Protein AF-A0A920SIC7-F1 (afdb_monomer_lite)

Structure (mmCIF, N/CA/C/O backbone):
data_AF-A0A920SIC7-F1
#
_entry.id   AF-A0A920SIC7-F1
#
loop_
_atom_site.group_PDB
_atom_site.id
_atom_site.type_symbol
_atom_site.label_atom_id
_atom_site.label_alt_id
_atom_site.label_comp_id
_atom_site.label_asym_id
_atom_site.label_entity_id
_atom_site.label_seq_id
_atom_site.pdbx_PDB_ins_code
_atom_site.Cartn_x
_atom_site.Cartn_y
_atom_site.Cartn_z
_atom_site.occupancy
_atom_site.B_iso_or_equiv
_atom_site.auth_seq_id
_atom_site.auth_comp_id
_atom_site.auth_asym_id
_atom_site.auth_atom_id
_atom_site.pdbx_PDB_model_num
ATOM 1 N N . MET A 1 1 ? -9.732 -13.017 -11.534 1.00 58.75 1 MET A N 1
ATOM 2 C CA . MET A 1 1 ? -8.436 -13.733 -11.530 1.00 58.75 1 MET A CA 1
ATOM 3 C C . MET A 1 1 ? -7.867 -13.927 -10.128 1.00 58.75 1 MET A C 1
ATOM 5 O O . MET A 1 1 ? -7.550 -15.063 -9.816 1.00 58.75 1 MET A O 1
ATOM 9 N N . LEU A 1 2 ? -7.798 -12.901 -9.264 1.00 67.88 2 LEU A N 1
ATOM 10 C CA . LEU A 1 2 ? -7.175 -13.028 -7.932 1.00 67.88 2 LEU A CA 1
ATOM 11 C C . LEU A 1 2 ? -7.744 -14.170 -7.065 1.00 67.88 2 LEU A C 1
ATOM 13 O O . LEU A 1 2 ? -6.976 -14.970 -6.553 1.00 67.88 2 LEU A O 1
ATOM 17 N N . ARG A 1 3 ? -9.074 -14.327 -6.979 1.00 72.44 3 ARG A N 1
ATOM 18 C CA . ARG A 1 3 ? -9.699 -15.438 -6.225 1.00 72.44 3 ARG A CA 1
ATOM 19 C C . ARG A 1 3 ? -9.293 -16.833 -6.718 1.00 72.44 3 ARG A C 1
ATOM 21 O O . ARG A 1 3 ? -9.175 -17.747 -5.915 1.00 72.44 3 ARG A O 1
ATOM 28 N N . LEU A 1 4 ? -9.072 -16.991 -8.026 1.00 70.25 4 LEU A N 1
ATOM 29 C CA . LEU A 1 4 ? -8.614 -18.262 -8.601 1.00 70.25 4 LEU A CA 1
ATOM 30 C C . LEU A 1 4 ? -7.157 -18.540 -8.213 1.00 70.25 4 LEU A C 1
ATOM 32 O O . LEU A 1 4 ? -6.831 -19.666 -7.858 1.00 70.25 4 LEU A O 1
ATOM 36 N N . ALA A 1 5 ? -6.307 -17.509 -8.240 1.00 72.00 5 ALA A N 1
ATOM 37 C CA . ALA A 1 5 ? -4.919 -17.608 -7.796 1.00 72.00 5 ALA A CA 1
ATOM 38 C C . ALA A 1 5 ? -4.832 -17.918 -6.293 1.00 72.00 5 ALA A C 1
ATOM 40 O O . ALA A 1 5 ? -4.144 -18.858 -5.916 1.00 72.00 5 ALA A O 1
ATOM 41 N N . ALA A 1 6 ? -5.583 -17.194 -5.457 1.00 79.12 6 ALA A N 1
ATOM 42 C CA . ALA A 1 6 ? -5.616 -17.380 -4.007 1.00 79.12 6 ALA A CA 1
ATOM 43 C C . ALA A 1 6 ? -6.030 -18.808 -3.617 1.00 79.12 6 ALA A C 1
ATOM 45 O O . ALA A 1 6 ? -5.321 -19.472 -2.863 1.00 79.12 6 ALA A O 1
ATOM 46 N N . GLY A 1 7 ? -7.107 -19.327 -4.220 1.00 75.44 7 GLY A N 1
ATOM 47 C CA . GLY A 1 7 ? -7.553 -20.702 -3.984 1.00 75.44 7 GLY A CA 1
ATOM 48 C C . GLY A 1 7 ? -6.524 -21.761 -4.394 1.00 75.44 7 GLY A C 1
ATOM 49 O O . GLY A 1 7 ? -6.429 -22.799 -3.746 1.00 75.44 7 GLY A O 1
ATOM 50 N N . ALA A 1 8 ? -5.713 -21.499 -5.423 1.00 78.00 8 ALA A N 1
ATOM 51 C CA . ALA A 1 8 ? -4.670 -22.425 -5.866 1.00 78.00 8 ALA A CA 1
ATOM 52 C C . ALA A 1 8 ? -3.479 -22.518 -4.896 1.00 78.00 8 ALA A C 1
ATOM 54 O O . ALA A 1 8 ? -2.779 -23.529 -4.896 1.00 78.00 8 ALA A O 1
ATOM 55 N N . VAL A 1 9 ? -3.250 -21.487 -4.076 1.00 85.06 9 VAL A N 1
ATOM 56 C CA . VAL A 1 9 ? -2.133 -21.421 -3.115 1.00 85.06 9 VAL A CA 1
ATOM 57 C C . VAL A 1 9 ? -2.586 -21.463 -1.651 1.00 85.06 9 VAL A C 1
ATOM 59 O O . VAL A 1 9 ? -1.768 -21.283 -0.756 1.00 85.06 9 VAL A O 1
ATOM 62 N N . GLY A 1 10 ? -3.872 -21.726 -1.396 1.00 85.00 10 GLY A N 1
ATOM 63 C CA . GLY A 1 10 ? -4.419 -21.856 -0.042 1.00 85.00 10 GLY A CA 1
ATOM 64 C C . GLY A 1 10 ? -4.599 -20.532 0.708 1.00 85.00 10 GLY A C 1
ATOM 65 O O . GLY A 1 10 ? -4.630 -20.540 1.933 1.00 85.00 10 GLY A O 1
ATOM 66 N N . ILE A 1 11 ? -4.716 -19.409 -0.006 1.00 90.25 11 ILE A N 1
ATOM 67 C CA . ILE A 1 11 ? -5.017 -18.097 0.582 1.00 90.25 11 ILE A CA 1
ATOM 68 C C . ILE A 1 11 ? -6.535 -17.914 0.667 1.00 90.25 11 ILE A C 1
ATOM 70 O O . ILE A 1 11 ? -7.251 -18.075 -0.328 1.00 90.25 11 ILE A O 1
ATOM 74 N N . GLU A 1 12 ? -7.017 -17.529 1.846 1.00 91.94 12 GLU A N 1
ATOM 75 C CA . GLU A 1 12 ? -8.400 -17.111 2.053 1.00 91.94 12 GLU A CA 1
ATOM 76 C C . GLU A 1 12 ? -8.607 -15.674 1.561 1.00 91.94 12 GLU A C 1
ATOM 78 O O . GLU A 1 12 ? -7.847 -14.765 1.883 1.00 91.94 12 GLU A O 1
ATOM 83 N N . VAL A 1 13 ? -9.658 -15.460 0.768 1.00 93.00 13 VAL A N 1
ATOM 84 C CA . VAL A 1 13 ? -10.066 -14.116 0.346 1.00 93.00 13 VAL A CA 1
ATOM 85 C C . VAL A 1 13 ? -11.222 -13.678 1.228 1.00 93.00 13 VAL A C 1
ATOM 87 O O . VAL A 1 13 ? -12.358 -14.075 0.968 1.00 93.00 13 VAL A O 1
ATOM 90 N N . LEU A 1 14 ? -10.919 -12.850 2.230 1.00 95.38 14 LEU A N 1
ATOM 91 C CA . LEU A 1 14 ? -11.911 -12.322 3.172 1.00 95.38 14 LEU A CA 1
ATOM 92 C C . LEU A 1 14 ? -12.977 -11.502 2.443 1.00 95.38 14 LEU A C 1
ATOM 94 O O . LEU A 1 14 ? -14.172 -11.760 2.571 1.00 95.38 14 LEU A O 1
ATOM 98 N N . GLU A 1 15 ? -12.550 -10.558 1.601 1.00 95.00 15 GLU A N 1
ATOM 99 C CA . GLU A 1 15 ? -13.473 -9.736 0.832 1.00 95.00 15 GLU A CA 1
ATOM 100 C C . GLU A 1 15 ? -12.857 -9.200 -0.466 1.00 95.00 15 GLU A C 1
ATOM 102 O O . GLU A 1 15 ? -11.642 -9.156 -0.649 1.00 95.00 15 GLU A O 1
ATOM 107 N N . ARG A 1 16 ? -13.725 -8.814 -1.407 1.00 94.94 16 ARG A N 1
ATOM 108 C CA . ARG A 1 16 ? -13.378 -7.948 -2.535 1.00 94.94 16 ARG A CA 1
ATOM 109 C C . ARG A 1 16 ? -14.111 -6.626 -2.330 1.00 94.94 16 ARG A C 1
ATOM 111 O O . ARG A 1 16 ? -15.337 -6.631 -2.299 1.00 94.94 16 ARG A O 1
ATOM 118 N N . ILE A 1 17 ? -13.363 -5.534 -2.223 1.00 95.12 17 ILE A N 1
ATOM 119 C CA . ILE A 1 17 ? -13.904 -4.184 -2.070 1.00 95.12 17 ILE A CA 1
ATOM 120 C C . ILE A 1 17 ? -13.707 -3.469 -3.408 1.00 95.12 17 ILE A C 1
ATOM 122 O O . ILE A 1 17 ? -12.578 -3.314 -3.865 1.00 95.12 17 ILE A O 1
ATOM 126 N N . ASP A 1 18 ? -14.807 -3.109 -4.066 1.00 94.69 18 ASP A N 1
ATOM 127 C CA . ASP A 1 18 ? -14.802 -2.352 -5.318 1.00 94.69 18 ASP A CA 1
ATOM 128 C C . ASP A 1 18 ? -15.207 -0.907 -5.012 1.00 94.69 18 ASP A C 1
ATOM 130 O O . ASP A 1 18 ? -16.261 -0.670 -4.420 1.00 94.69 18 ASP A O 1
ATOM 134 N N . VAL A 1 19 ? -14.372 0.047 -5.422 1.00 90.69 19 VAL A N 1
ATOM 135 C CA . VAL A 1 19 ? -14.518 1.467 -5.086 1.00 90.69 19 VAL A CA 1
ATOM 136 C C . VAL A 1 19 ? -14.296 2.293 -6.348 1.00 90.69 19 VAL A C 1
ATOM 138 O O . VAL A 1 19 ? -13.415 1.948 -7.142 1.00 90.69 19 VAL A O 1
ATOM 141 N N . PRO A 1 20 ? -15.070 3.363 -6.585 1.00 91.88 20 PRO A N 1
ATOM 142 C CA . PRO A 1 20 ? -14.753 4.295 -7.656 1.00 91.88 20 PRO A CA 1
ATOM 143 C C . PRO A 1 20 ? -13.392 4.964 -7.412 1.00 91.88 20 PRO A C 1
ATOM 145 O O . PRO A 1 20 ? -13.002 5.181 -6.269 1.00 91.88 20 PRO A O 1
ATOM 148 N N . ALA A 1 21 ? -12.685 5.313 -8.484 1.00 89.56 21 ALA A N 1
ATOM 149 C CA . ALA A 1 21 ? -11.453 6.095 -8.388 1.00 89.56 21 ALA A CA 1
ATOM 150 C C . ALA A 1 21 ? -11.741 7.564 -8.015 1.00 89.56 21 ALA A C 1
ATOM 152 O O . ALA A 1 21 ? -12.902 7.990 -7.993 1.00 89.56 21 ALA A O 1
ATOM 153 N N . GLU A 1 22 ? -10.675 8.330 -7.757 1.00 90.94 22 GLU A N 1
ATOM 154 C CA . GLU A 1 22 ? -10.711 9.790 -7.564 1.00 90.94 22 GLU A CA 1
ATOM 155 C C . GLU A 1 22 ? -11.685 10.258 -6.466 1.00 90.94 22 GLU A C 1
ATOM 157 O O . GLU A 1 22 ? -12.267 11.344 -6.537 1.00 90.94 22 GLU A O 1
ATOM 162 N N . GLN A 1 23 ? -11.891 9.434 -5.436 1.00 93.38 23 GLN A N 1
ATOM 163 C CA . GLN A 1 23 ? -12.695 9.842 -4.292 1.00 93.38 23 GLN A CA 1
ATOM 164 C C . GLN A 1 23 ? -11.930 10.842 -3.421 1.00 93.38 23 GLN A C 1
ATOM 166 O O . GLN A 1 23 ? -10.710 10.744 -3.284 1.00 93.38 23 GLN A O 1
ATOM 171 N N . PRO A 1 24 ? -12.637 11.784 -2.774 1.00 90.38 24 PRO A N 1
ATOM 172 C CA . PRO A 1 24 ? -12.016 12.697 -1.819 1.00 90.38 24 PRO A CA 1
ATOM 173 C C . PRO A 1 24 ? -11.519 11.989 -0.547 1.00 90.38 24 PRO A C 1
ATOM 175 O O . PRO A 1 24 ? -10.766 12.586 0.216 1.00 90.38 24 PRO A O 1
ATOM 178 N N . SER A 1 25 ? -11.991 10.767 -0.284 1.00 95.31 25 SER A N 1
ATOM 179 C CA . SER A 1 25 ? -11.647 9.933 0.871 1.00 95.31 25 SER A CA 1
ATOM 180 C C . SER A 1 25 ? -12.064 8.485 0.599 1.00 95.31 25 SER A C 1
ATOM 182 O O . SER A 1 25 ? -13.001 8.249 -0.167 1.00 95.31 25 SER A O 1
ATOM 184 N N . TYR A 1 26 ? -11.399 7.551 1.271 1.00 97.62 26 TYR A N 1
ATOM 185 C CA . TYR A 1 26 ? -11.655 6.111 1.299 1.00 97.62 26 TYR A CA 1
ATOM 186 C C . TYR A 1 26 ? -11.858 5.597 2.739 1.00 97.62 26 TYR A C 1
ATOM 188 O O . TYR A 1 26 ? -11.628 4.425 3.039 1.00 97.62 26 TYR A O 1
ATOM 196 N N . ARG A 1 27 ? -12.268 6.473 3.670 1.00 97.44 27 ARG A N 1
ATOM 197 C CA . ARG A 1 27 ? -12.325 6.147 5.105 1.00 97.44 27 ARG A CA 1
ATOM 198 C C . ARG A 1 27 ? -13.250 4.971 5.420 1.00 97.44 27 ARG A C 1
ATOM 200 O O . ARG A 1 27 ? -12.920 4.157 6.273 1.00 97.44 27 ARG A O 1
ATOM 207 N N . ALA A 1 28 ? -14.389 4.862 4.739 1.00 97.56 28 ALA A N 1
ATOM 208 C CA . ALA A 1 28 ? -15.324 3.761 4.972 1.00 97.56 28 ALA A CA 1
ATOM 209 C C . ALA A 1 28 ? -14.704 2.409 4.579 1.00 97.56 28 ALA A C 1
ATOM 211 O O . ALA A 1 28 ? -14.884 1.399 5.257 1.00 97.56 28 ALA A O 1
ATOM 212 N N . GLU A 1 29 ? -13.944 2.392 3.488 1.00 97.94 29 GLU A N 1
ATOM 213 C CA . GLU A 1 29 ? -13.194 1.235 3.023 1.00 97.94 29 GLU A CA 1
ATOM 214 C C . GLU A 1 29 ? -12.031 0.912 3.965 1.00 97.94 29 GLU A C 1
ATOM 216 O O . GLU A 1 29 ? -11.807 -0.257 4.270 1.00 97.94 29 GLU A O 1
ATOM 221 N N . ALA A 1 30 ? -11.332 1.933 4.460 1.00 98.00 30 ALA A N 1
ATOM 222 C CA . ALA A 1 30 ? -10.255 1.803 5.433 1.00 98.00 30 ALA A CA 1
ATOM 223 C C . ALA A 1 30 ? -10.735 1.197 6.763 1.00 98.00 30 ALA A C 1
ATOM 225 O O . ALA A 1 30 ? -10.149 0.229 7.246 1.00 98.00 30 ALA A O 1
ATOM 226 N N . GLU A 1 31 ? -11.834 1.711 7.321 1.00 98.12 31 GLU A N 1
ATOM 227 C CA . GLU A 1 31 ? -12.475 1.170 8.530 1.00 98.12 31 GLU A CA 1
ATOM 228 C C . GLU A 1 31 ? -12.877 -0.292 8.320 1.00 98.12 31 GLU A C 1
ATOM 230 O O . GLU A 1 31 ? -12.573 -1.159 9.135 1.00 98.12 31 GLU A O 1
ATOM 235 N N . LYS A 1 32 ? -13.473 -0.594 7.165 1.00 98.19 32 LYS A N 1
ATOM 236 C CA . LYS A 1 32 ? -13.849 -1.959 6.806 1.00 98.19 32 LYS A CA 1
ATOM 237 C C . LYS A 1 32 ? -12.645 -2.897 6.692 1.00 98.19 32 LYS A C 1
ATOM 239 O O . LYS A 1 32 ? -12.725 -4.044 7.124 1.00 98.19 32 LYS A O 1
ATOM 244 N N . ILE A 1 33 ? -11.540 -2.441 6.104 1.00 98.19 33 ILE A N 1
ATOM 245 C CA . ILE A 1 33 ? -10.291 -3.209 6.029 1.00 98.19 33 ILE A CA 1
ATOM 246 C C . ILE A 1 33 ? -9.745 -3.467 7.436 1.00 98.19 33 ILE A C 1
ATOM 248 O O . ILE A 1 33 ? -9.360 -4.597 7.729 1.00 98.19 33 ILE A O 1
ATOM 252 N N . ALA A 1 34 ? -9.741 -2.456 8.308 1.00 97.38 34 ALA A N 1
ATOM 253 C CA . ALA A 1 34 ? -9.295 -2.603 9.689 1.00 97.38 34 ALA A CA 1
ATOM 254 C C . ALA A 1 34 ? -10.154 -3.621 10.462 1.00 97.38 34 ALA A C 1
ATOM 256 O O . ALA A 1 34 ? -9.604 -4.504 11.120 1.00 97.38 34 ALA A O 1
ATOM 257 N N . ASP A 1 35 ? -11.481 -3.564 10.310 1.00 97.69 35 ASP A N 1
ATOM 258 C CA . ASP A 1 35 ? -12.428 -4.488 10.949 1.00 97.69 35 ASP A CA 1
ATOM 259 C C . ASP A 1 35 ? -12.288 -5.934 10.451 1.00 97.69 35 ASP A C 1
ATOM 261 O O . ASP A 1 35 ? -12.435 -6.880 11.228 1.00 97.69 35 ASP A O 1
ATOM 265 N N . LEU A 1 36 ? -11.994 -6.125 9.159 1.00 97.81 36 LEU A N 1
ATOM 266 C CA . LEU A 1 36 ? -11.723 -7.448 8.585 1.00 97.81 36 LEU A CA 1
ATOM 267 C C . LEU A 1 36 ? -10.432 -8.075 9.128 1.00 97.81 36 LEU A C 1
ATOM 269 O O . LEU A 1 36 ? -10.290 -9.295 9.055 1.00 97.81 36 LEU A O 1
ATOM 273 N N . ALA A 1 37 ? -9.508 -7.254 9.639 1.00 96.25 37 ALA A N 1
ATOM 274 C CA . ALA A 1 37 ? -8.197 -7.656 10.144 1.00 96.25 37 ALA A CA 1
ATOM 275 C C . ALA A 1 37 ? -7.431 -8.631 9.210 1.00 96.25 37 ALA A C 1
ATOM 277 O O . ALA A 1 37 ? -7.026 -9.710 9.650 1.00 96.25 37 ALA A O 1
ATOM 278 N N . PRO A 1 38 ? -7.231 -8.296 7.917 1.00 97.25 38 PRO A N 1
ATOM 279 C CA . PRO A 1 38 ? -6.502 -9.156 6.987 1.00 97.25 38 PRO A CA 1
ATOM 280 C C . PRO A 1 38 ? -5.003 -9.204 7.311 1.00 97.25 38 PRO A C 1
ATOM 282 O O . PRO A 1 38 ? -4.427 -8.219 7.759 1.00 97.25 38 PRO A O 1
ATOM 285 N N . ASP A 1 39 ? -4.324 -10.297 6.958 1.00 95.81 39 ASP A N 1
ATOM 286 C CA . ASP A 1 39 ? -2.852 -10.333 6.994 1.00 95.81 39 ASP A CA 1
ATOM 287 C C . ASP A 1 39 ? -2.221 -9.451 5.901 1.00 95.81 39 ASP A C 1
ATOM 289 O O . ASP A 1 39 ? -1.126 -8.902 6.067 1.00 95.81 39 ASP A O 1
ATOM 293 N N . VAL A 1 40 ? -2.903 -9.342 4.754 1.00 95.69 40 VAL A N 1
ATOM 294 C CA . VAL A 1 40 ? -2.430 -8.636 3.561 1.00 95.69 40 VAL A CA 1
ATOM 295 C C . VAL A 1 40 ? -3.582 -7.983 2.803 1.00 95.69 40 VAL A C 1
ATOM 297 O O . VAL A 1 40 ? -4.651 -8.574 2.638 1.00 95.69 40 VAL A O 1
ATOM 300 N N . VAL A 1 41 ? -3.337 -6.786 2.273 1.00 96.94 41 VAL A N 1
ATOM 301 C CA . VAL A 1 41 ? -4.246 -6.080 1.368 1.00 96.94 41 VAL A CA 1
ATOM 302 C C . VAL A 1 41 ? -3.596 -5.966 -0.006 1.00 96.94 41 VAL A C 1
ATOM 304 O O . VAL A 1 41 ? -2.466 -5.498 -0.142 1.00 96.94 41 VAL A O 1
ATOM 307 N N . ILE A 1 42 ? -4.319 -6.401 -1.039 1.00 94.88 42 ILE A N 1
ATOM 308 C CA . ILE A 1 42 ? -3.894 -6.285 -2.438 1.00 94.88 42 ILE A CA 1
ATOM 309 C C . ILE A 1 42 ? -4.724 -5.191 -3.097 1.00 94.88 42 ILE A C 1
ATOM 311 O O . ILE A 1 42 ? -5.951 -5.292 -3.142 1.00 94.88 42 ILE A O 1
ATOM 315 N N . VAL A 1 43 ? -4.056 -4.173 -3.634 1.00 95.06 43 VAL A N 1
ATOM 316 C CA . VAL A 1 43 ? -4.698 -2.974 -4.179 1.00 95.06 43 VAL A CA 1
ATOM 317 C C . VAL A 1 43 ? -4.459 -2.886 -5.683 1.00 95.06 43 VAL A C 1
ATOM 319 O O . VAL A 1 43 ? -3.336 -3.022 -6.166 1.00 95.06 43 VAL A O 1
ATOM 322 N N . GLN A 1 44 ? -5.538 -2.650 -6.427 1.00 91.81 44 GLN A N 1
ATOM 323 C CA . GLN A 1 44 ? -5.511 -2.354 -7.860 1.00 91.81 44 GLN A CA 1
ATOM 324 C C . GLN A 1 44 ? -6.117 -0.970 -8.079 1.00 91.81 44 GLN A C 1
ATOM 326 O O . GLN A 1 44 ? -7.299 -0.843 -8.393 1.00 91.81 44 GLN A O 1
ATOM 331 N N . ALA A 1 45 ? -5.314 0.055 -7.820 1.00 91.50 45 ALA A N 1
ATOM 332 C CA . ALA A 1 45 ? -5.687 1.454 -7.949 1.00 91.50 45 ALA A CA 1
ATOM 333 C C . ALA A 1 45 ? -4.439 2.303 -8.212 1.00 91.50 45 ALA A C 1
ATOM 335 O O . ALA A 1 45 ? -3.310 1.859 -7.975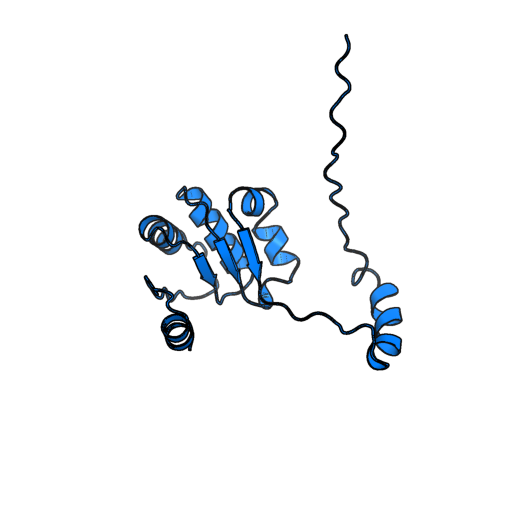 1.00 91.50 45 ALA A O 1
ATOM 336 N N . GLY A 1 46 ? -4.666 3.543 -8.651 1.00 90.94 46 GLY A N 1
ATOM 337 C CA . GLY A 1 46 ? -3.615 4.539 -8.815 1.00 90.94 46 GLY A CA 1
ATOM 338 C C . GLY A 1 46 ? -2.857 4.810 -7.513 1.00 90.94 46 GLY A C 1
ATOM 339 O O . GLY A 1 46 ? -3.321 4.501 -6.409 1.00 90.94 46 GLY A O 1
ATOM 340 N N . GLY A 1 47 ? -1.645 5.354 -7.649 1.00 93.19 47 GLY A N 1
ATOM 341 C CA . GLY A 1 47 ? -0.758 5.600 -6.513 1.00 93.19 47 GLY A CA 1
ATOM 342 C C . GLY A 1 47 ? -1.390 6.522 -5.467 1.00 93.19 47 GLY A C 1
ATOM 343 O O . GLY A 1 47 ? -1.434 6.176 -4.292 1.00 93.19 47 GLY A O 1
ATOM 344 N N . VAL A 1 48 ? -1.936 7.668 -5.876 1.00 93.25 48 VAL A N 1
ATOM 345 C CA . VAL A 1 48 ? -2.486 8.653 -4.927 1.00 93.25 48 VAL A CA 1
ATOM 346 C C . VAL A 1 48 ? -3.664 8.072 -4.145 1.00 93.25 48 VAL A C 1
ATOM 348 O O . VAL A 1 48 ? -3.683 8.163 -2.922 1.00 93.25 48 VAL A O 1
ATOM 351 N N . GLU A 1 49 ? -4.594 7.403 -4.823 1.00 94.56 49 GLU A N 1
ATOM 352 C CA . GLU A 1 49 ? -5.743 6.747 -4.195 1.00 94.56 49 GLU A CA 1
ATOM 353 C C . GLU A 1 49 ? -5.303 5.686 -3.189 1.00 94.56 49 GLU A C 1
ATOM 355 O O . GLU A 1 49 ? -5.824 5.602 -2.078 1.00 94.56 49 GLU A O 1
ATOM 360 N N . SER A 1 50 ? -4.301 4.897 -3.572 1.00 95.88 50 SER A N 1
ATOM 361 C CA . SER A 1 50 ? -3.752 3.849 -2.722 1.00 95.88 50 SER A CA 1
ATOM 362 C C . SER A 1 50 ? -3.069 4.416 -1.482 1.00 95.88 50 SER A C 1
ATOM 364 O O . SER A 1 50 ? -3.272 3.905 -0.385 1.00 95.88 50 SER A O 1
ATOM 366 N N . ALA A 1 51 ? -2.291 5.488 -1.634 1.00 96.31 51 ALA A N 1
ATOM 367 C CA . ALA A 1 51 ? -1.656 6.175 -0.518 1.00 96.31 51 ALA A CA 1
ATOM 368 C C . ALA A 1 51 ? -2.692 6.763 0.454 1.00 96.31 51 ALA A C 1
ATOM 370 O O . ALA A 1 51 ? -2.545 6.609 1.666 1.00 96.31 51 ALA A O 1
ATOM 371 N N . THR A 1 52 ? -3.764 7.377 -0.063 1.00 96.69 52 THR A N 1
ATOM 372 C CA . THR A 1 52 ? -4.878 7.865 0.763 1.00 96.69 52 THR A CA 1
ATOM 373 C C . THR A 1 52 ? -5.525 6.726 1.548 1.00 96.69 52 THR A C 1
ATOM 375 O O . THR A 1 52 ? -5.658 6.841 2.763 1.00 96.69 52 THR A O 1
ATOM 378 N N . LEU A 1 53 ? -5.846 5.605 0.892 1.00 97.62 53 LEU A N 1
ATOM 379 C CA . LEU A 1 53 ? -6.433 4.439 1.555 1.00 97.62 53 LEU A CA 1
ATOM 380 C C . LEU A 1 53 ? -5.522 3.873 2.657 1.00 97.62 53 LEU A C 1
ATOM 382 O O . LEU A 1 53 ? -6.005 3.551 3.742 1.00 97.62 53 LEU A O 1
ATOM 386 N N . ILE A 1 54 ? -4.212 3.759 2.405 1.00 97.88 54 ILE A N 1
ATOM 387 C CA . ILE A 1 54 ? -3.241 3.261 3.395 1.00 97.88 54 ILE A CA 1
ATOM 388 C C . ILE A 1 54 ? -3.200 4.181 4.619 1.00 97.88 54 ILE A C 1
ATOM 390 O O . ILE A 1 54 ? -3.284 3.697 5.747 1.00 97.88 54 ILE A O 1
ATOM 394 N N . ASN A 1 55 ? -3.111 5.495 4.406 1.00 97.94 55 ASN A N 1
ATOM 395 C CA . ASN A 1 55 ? -3.065 6.469 5.495 1.00 97.94 55 ASN A CA 1
ATOM 396 C C . ASN A 1 55 ? -4.355 6.459 6.323 1.00 97.94 55 ASN A C 1
ATOM 398 O O . ASN A 1 55 ? -4.291 6.392 7.546 1.00 97.94 55 ASN A O 1
ATOM 402 N N . GLU A 1 56 ? -5.525 6.435 5.685 1.00 98.06 56 GLU A N 1
ATOM 403 C CA . GLU A 1 56 ? -6.804 6.353 6.403 1.00 98.06 56 GLU A CA 1
ATOM 404 C C . GLU A 1 56 ? -6.974 5.006 7.132 1.00 98.06 56 GLU A C 1
ATOM 406 O O . GLU A 1 56 ? -7.581 4.949 8.200 1.00 98.06 56 GLU A O 1
ATOM 411 N N . THR A 1 57 ? -6.381 3.922 6.619 1.00 98.00 57 THR A N 1
ATOM 412 C CA . THR A 1 57 ? -6.351 2.621 7.316 1.00 98.00 57 THR A CA 1
ATOM 413 C C . THR A 1 57 ? -5.439 2.667 8.545 1.00 98.00 57 THR A C 1
ATOM 415 O O . THR A 1 57 ? -5.771 2.098 9.587 1.00 98.00 57 THR A O 1
ATOM 418 N N . ALA A 1 58 ? -4.324 3.401 8.466 1.00 97.38 58 ALA A N 1
ATOM 419 C CA . ALA A 1 58 ? -3.471 3.685 9.618 1.00 97.38 58 ALA A CA 1
ATOM 420 C C . ALA A 1 58 ? -4.200 4.534 10.674 1.00 97.38 58 ALA A C 1
ATOM 422 O O . ALA A 1 58 ? -4.116 4.238 11.866 1.00 97.38 58 ALA A O 1
ATOM 423 N N . GLU A 1 59 ? -4.960 5.551 10.250 1.00 97.19 59 GLU A N 1
ATOM 424 C CA . GLU A 1 59 ? -5.814 6.366 11.130 1.00 97.19 59 GLU A CA 1
ATOM 425 C C . GLU A 1 59 ? -6.898 5.529 11.826 1.00 97.19 59 GLU A C 1
ATOM 427 O O . GLU A 1 59 ? -7.216 5.782 12.989 1.00 97.19 59 GLU A O 1
ATOM 432 N N . ALA A 1 60 ? -7.413 4.492 11.155 1.00 96.88 60 ALA A N 1
ATOM 433 C CA . ALA A 1 60 ? -8.320 3.502 11.738 1.00 96.88 60 ALA A CA 1
ATOM 434 C C . ALA A 1 60 ? -7.625 2.524 12.715 1.00 96.88 60 ALA A C 1
ATOM 436 O O . ALA A 1 60 ? -8.276 1.664 13.307 1.00 96.88 60 ALA A O 1
ATOM 437 N N . GLY A 1 61 ? -6.311 2.658 12.926 1.00 95.62 61 GLY A N 1
ATOM 438 C CA . GLY A 1 61 ? -5.535 1.886 13.898 1.00 95.62 61 GLY A CA 1
ATOM 439 C C . GLY A 1 61 ? -4.953 0.578 13.364 1.00 95.62 61 GLY A C 1
ATOM 440 O O . GLY A 1 61 ? -4.430 -0.213 14.152 1.00 95.62 61 GLY A O 1
ATOM 441 N N . ALA A 1 62 ? -5.020 0.336 12.053 1.00 97.25 62 ALA A N 1
ATOM 442 C CA . ALA A 1 62 ? -4.487 -0.872 11.437 1.00 97.25 62 ALA A CA 1
ATOM 443 C C . ALA A 1 62 ? -3.059 -0.672 10.895 1.00 97.25 62 ALA A C 1
ATOM 445 O O . ALA A 1 62 ? -2.722 0.338 10.279 1.00 97.25 62 ALA A O 1
ATOM 446 N N . SER A 1 63 ? -2.220 -1.687 11.107 1.00 97.88 63 SER A N 1
ATOM 447 C CA . SER A 1 63 ? -0.857 -1.782 10.576 1.00 97.88 63 SER A CA 1
ATOM 448 C C . SER 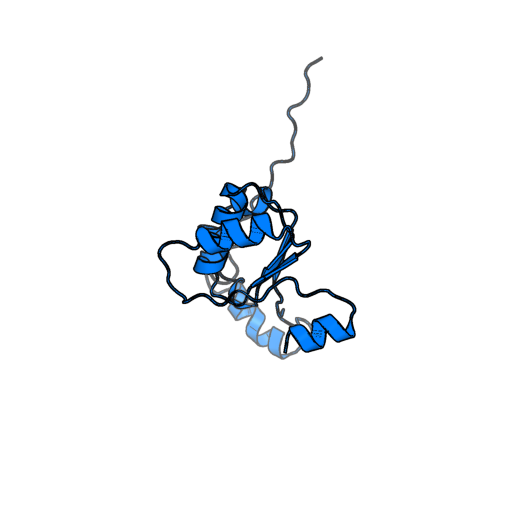A 1 63 ? -0.727 -3.108 9.837 1.00 97.88 63 SER A C 1
ATOM 450 O O . SER A 1 63 ? -0.724 -4.169 10.466 1.00 97.88 63 SER A O 1
ATOM 452 N N . LEU A 1 64 ? -0.683 -3.051 8.504 1.00 98.06 64 LEU A N 1
ATOM 453 C CA . LEU A 1 64 ? -0.896 -4.198 7.615 1.00 98.06 64 LEU A CA 1
ATOM 454 C C . LEU A 1 64 ? 0.252 -4.376 6.612 1.00 98.06 64 LEU A C 1
ATOM 456 O O . LEU A 1 64 ? 1.156 -3.543 6.510 1.00 98.06 64 LEU A O 1
ATOM 460 N N . ASN A 1 65 ? 0.202 -5.479 5.863 1.00 97.88 65 ASN A N 1
ATOM 461 C CA . ASN A 1 65 ? 1.043 -5.704 4.689 1.00 97.88 65 ASN A CA 1
ATOM 462 C C . ASN A 1 65 ? 0.285 -5.292 3.424 1.00 97.88 65 ASN A C 1
ATOM 464 O O . ASN A 1 65 ? -0.816 -5.782 3.172 1.00 97.88 65 ASN A O 1
ATOM 468 N N . TRP A 1 66 ? 0.884 -4.431 2.607 1.00 97.56 66 TRP A N 1
ATOM 469 C CA . TRP A 1 66 ? 0.264 -3.901 1.393 1.00 97.56 66 TRP A CA 1
ATOM 470 C C . TRP A 1 66 ? 1.003 -4.362 0.146 1.00 97.56 66 TRP A C 1
ATOM 472 O O . TRP A 1 66 ? 2.230 -4.279 0.073 1.00 97.56 66 TRP A O 1
ATOM 482 N N . ILE A 1 67 ? 0.243 -4.811 -0.852 1.00 95.19 67 ILE A N 1
ATOM 483 C CA . ILE A 1 67 ? 0.755 -5.164 -2.176 1.00 95.19 67 ILE A CA 1
ATOM 484 C C . ILE A 1 67 ? 0.002 -4.356 -3.229 1.00 95.19 67 ILE A C 1
ATOM 486 O O . ILE A 1 67 ? -1.176 -4.599 -3.496 1.00 95.19 67 ILE A O 1
ATOM 490 N N . GLY A 1 68 ? 0.707 -3.416 -3.844 1.00 92.69 68 GLY A N 1
ATOM 491 C CA . GLY A 1 68 ? 0.216 -2.617 -4.956 1.00 92.69 68 GLY A CA 1
ATOM 492 C C . GLY A 1 68 ? 0.589 -3.156 -6.332 1.00 92.69 68 GLY A C 1
ATOM 493 O O . GLY A 1 68 ? 1.371 -4.102 -6.495 1.00 92.69 68 GLY A O 1
ATOM 494 N N . GLU A 1 69 ? 0.043 -2.498 -7.347 1.00 88.25 69 GLU A N 1
ATOM 495 C CA . GLU A 1 69 ? 0.425 -2.698 -8.741 1.00 88.25 69 GLU A CA 1
ATOM 496 C C . GLU A 1 69 ? 1.657 -1.870 -9.141 1.00 88.25 69 GLU A C 1
ATOM 498 O O . GLU A 1 69 ? 2.119 -0.990 -8.414 1.00 88.25 69 GLU A O 1
ATOM 503 N N . THR A 1 70 ? 2.168 -2.112 -10.351 1.00 83.44 70 THR A N 1
ATOM 504 C CA . THR A 1 70 ? 3.309 -1.378 -10.929 1.00 83.44 70 THR A CA 1
ATOM 505 C C . THR A 1 70 ? 3.095 0.138 -10.984 1.00 83.44 70 THR A C 1
ATOM 507 O O . THR A 1 70 ? 4.063 0.887 -11.058 1.00 83.44 70 THR A O 1
ATOM 510 N N . GLY A 1 71 ? 1.840 0.602 -10.954 1.00 81.69 71 GLY A N 1
ATOM 511 C CA . GLY A 1 71 ? 1.473 2.020 -10.941 1.00 81.69 71 GLY A CA 1
ATOM 512 C C . GLY A 1 71 ? 1.896 2.778 -9.678 1.00 81.69 71 GLY A C 1
ATOM 513 O O . GLY A 1 71 ? 1.836 4.002 -9.667 1.00 81.69 71 GLY A O 1
ATOM 514 N N . TRP A 1 72 ? 2.356 2.087 -8.631 1.00 90.19 72 TRP A N 1
ATOM 515 C CA . TRP A 1 72 ? 2.895 2.723 -7.423 1.00 90.19 72 TRP A CA 1
ATOM 516 C C . TRP A 1 72 ? 4.346 3.196 -7.577 1.00 90.19 72 TRP A C 1
ATOM 518 O O . TRP A 1 72 ? 4.840 3.934 -6.728 1.00 90.19 72 TRP A O 1
ATOM 528 N N . VAL A 1 73 ? 5.037 2.814 -8.660 1.00 85.31 73 VAL A N 1
ATOM 529 C CA . VAL A 1 73 ? 6.430 3.214 -8.939 1.00 85.31 73 VAL A CA 1
ATOM 530 C C . VAL A 1 73 ? 6.481 4.624 -9.538 1.00 85.31 73 VAL A C 1
ATOM 532 O O . VAL A 1 73 ? 7.008 4.840 -10.628 1.00 85.31 73 VAL A O 1
ATOM 535 N N . ILE A 1 74 ? 5.884 5.585 -8.835 1.00 83.31 74 ILE A N 1
ATOM 536 C CA . ILE A 1 74 ? 5.814 6.995 -9.224 1.00 83.31 74 ILE A CA 1
ATOM 537 C C . ILE A 1 74 ? 6.060 7.899 -8.001 1.00 83.31 74 ILE A C 1
ATOM 539 O O . ILE A 1 74 ? 5.681 7.529 -6.885 1.00 83.31 74 ILE A O 1
ATOM 543 N N . PRO A 1 75 ? 6.679 9.083 -8.166 1.00 87.31 75 PRO A N 1
ATOM 544 C CA . PRO A 1 75 ? 6.941 10.002 -7.055 1.00 87.31 75 PRO A CA 1
ATOM 545 C C . PRO A 1 75 ? 5.684 10.419 -6.281 1.00 87.31 75 PRO A C 1
ATOM 547 O O . PRO A 1 75 ? 5.737 10.590 -5.066 1.00 87.31 75 PRO A O 1
ATOM 550 N N . GLU A 1 76 ? 4.549 10.550 -6.965 1.00 91.44 76 GLU A N 1
ATOM 551 C CA . GLU A 1 76 ? 3.271 10.983 -6.398 1.00 91.44 76 GLU A CA 1
ATOM 552 C C . GLU A 1 76 ? 2.754 10.015 -5.332 1.00 91.44 76 GLU A C 1
ATOM 554 O O . GLU A 1 76 ? 2.175 10.457 -4.341 1.00 91.44 76 GLU A O 1
ATOM 559 N N . PHE A 1 77 ? 3.008 8.711 -5.491 1.00 93.38 77 PHE A N 1
ATOM 560 C CA . PHE A 1 77 ? 2.665 7.710 -4.482 1.00 93.38 77 PHE A CA 1
ATOM 561 C C . PHE A 1 77 ? 3.423 7.974 -3.180 1.00 93.38 77 PHE A C 1
ATOM 563 O O . PHE A 1 77 ? 2.815 8.086 -2.120 1.00 93.38 77 PHE A O 1
ATOM 570 N N . MET A 1 78 ? 4.746 8.139 -3.266 1.00 91.88 78 MET A N 1
ATOM 571 C CA . MET A 1 78 ? 5.584 8.395 -2.093 1.00 91.88 78 MET A CA 1
ATOM 572 C C . MET A 1 78 ? 5.309 9.763 -1.469 1.00 91.88 78 MET A C 1
ATOM 574 O O . MET A 1 78 ? 5.330 9.885 -0.247 1.00 91.88 78 MET A O 1
ATOM 578 N N . ALA A 1 79 ? 5.019 10.778 -2.285 1.00 92.88 79 ALA A N 1
ATOM 579 C CA . ALA A 1 79 ? 4.641 12.101 -1.803 1.00 92.88 79 ALA A CA 1
ATOM 580 C C . ALA A 1 79 ? 3.306 12.078 -1.040 1.00 92.88 79 ALA A C 1
ATOM 582 O O . ALA A 1 79 ? 3.180 12.754 -0.022 1.00 92.88 79 ALA A O 1
ATOM 583 N N . ALA A 1 80 ? 2.328 11.298 -1.511 1.00 94.75 80 ALA A N 1
ATOM 584 C CA . ALA A 1 80 ? 1.028 11.157 -0.859 1.00 94.75 80 ALA A CA 1
ATOM 585 C C . ALA A 1 80 ? 1.083 10.253 0.384 1.00 94.75 80 ALA A C 1
ATOM 587 O O . ALA A 1 80 ? 0.444 10.559 1.389 1.00 94.75 80 ALA A O 1
ATOM 588 N N . LEU A 1 81 ? 1.842 9.154 0.331 1.00 95.62 81 LEU A N 1
ATOM 589 C CA . LEU A 1 81 ? 1.967 8.213 1.446 1.00 95.62 81 LEU A CA 1
ATOM 590 C C . LEU A 1 81 ? 2.812 8.811 2.576 1.00 95.62 81 LEU A C 1
ATOM 592 O O . LEU A 1 81 ? 2.445 8.730 3.745 1.00 95.62 81 LEU A O 1
ATOM 596 N N . GLY A 1 82 ? 3.927 9.451 2.223 1.00 93.88 82 GLY A N 1
ATOM 597 C CA . GLY A 1 82 ? 4.878 10.016 3.171 1.00 93.88 82 GLY A CA 1
ATOM 598 C C . GLY A 1 82 ? 5.685 8.959 3.933 1.00 93.88 82 GLY A C 1
ATOM 599 O O . GLY A 1 82 ? 5.374 7.766 3.949 1.00 93.88 82 GLY A O 1
ATOM 600 N N . ALA A 1 83 ? 6.757 9.407 4.591 1.00 92.12 83 ALA A N 1
ATOM 601 C CA . ALA A 1 83 ? 7.612 8.531 5.396 1.00 92.12 83 ALA A CA 1
ATOM 602 C C . ALA A 1 83 ? 6.852 7.915 6.584 1.00 92.12 83 ALA A C 1
ATOM 604 O O . ALA A 1 83 ? 7.033 6.735 6.884 1.00 92.12 83 ALA A O 1
ATOM 605 N N . ASP A 1 84 ? 5.968 8.692 7.212 1.00 90.69 84 ASP A N 1
ATOM 606 C CA . ASP A 1 84 ? 5.140 8.233 8.330 1.00 90.69 84 ASP A CA 1
ATOM 607 C C . ASP A 1 84 ? 4.125 7.170 7.881 1.00 90.69 84 ASP A C 1
ATOM 609 O O . ASP A 1 84 ? 3.940 6.162 8.565 1.00 90.69 84 ASP A O 1
ATOM 613 N N . GLY A 1 85 ? 3.527 7.334 6.694 1.00 91.25 85 GLY A N 1
ATOM 614 C CA . GLY A 1 85 ? 2.632 6.336 6.107 1.00 91.25 85 GLY A CA 1
ATOM 615 C C . GLY A 1 85 ? 3.328 4.992 5.894 1.00 91.25 85 GLY A C 1
ATOM 616 O O . GLY A 1 85 ? 2.774 3.954 6.232 1.00 91.25 85 GLY A O 1
ATOM 617 N N . VAL A 1 86 ? 4.584 4.984 5.438 1.00 92.44 86 VAL A N 1
ATOM 618 C CA . VAL A 1 86 ? 5.376 3.743 5.347 1.00 92.44 86 VAL A CA 1
ATOM 619 C C . VAL A 1 86 ? 5.700 3.182 6.734 1.00 92.44 86 VAL A C 1
ATOM 621 O O . VAL A 1 86 ? 5.559 1.982 6.959 1.00 92.44 86 VAL A O 1
ATOM 624 N N . ALA A 1 87 ? 6.129 4.033 7.669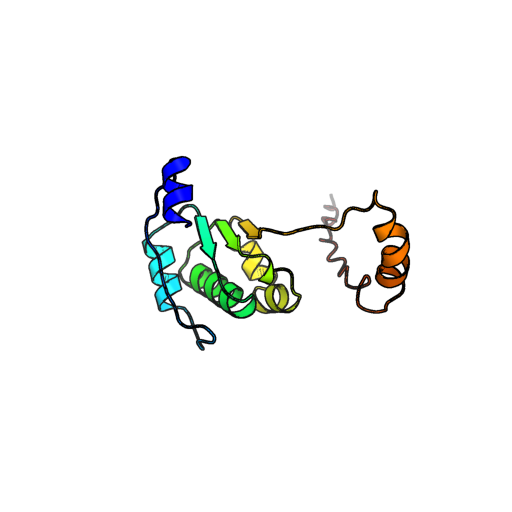 1.00 94.19 87 ALA A N 1
ATOM 625 C CA . ALA A 1 87 ? 6.583 3.612 8.995 1.00 94.19 87 ALA A CA 1
ATOM 626 C C . ALA A 1 87 ? 5.466 3.036 9.883 1.00 94.19 87 ALA A C 1
ATOM 628 O O . ALA A 1 87 ? 5.749 2.274 10.807 1.00 94.19 87 ALA A O 1
ATOM 629 N N . THR A 1 88 ? 4.210 3.401 9.624 1.00 96.38 88 THR A N 1
ATOM 630 C CA . THR A 1 88 ? 3.043 2.896 10.366 1.00 96.38 88 THR A CA 1
ATOM 631 C C . THR A 1 88 ? 2.569 1.523 9.892 1.00 96.38 88 THR A C 1
ATOM 633 O O . THR A 1 88 ? 1.806 0.868 10.603 1.00 96.38 88 THR A O 1
ATOM 636 N N . GLN A 1 89 ? 3.029 1.048 8.732 1.00 97.75 89 GLN A N 1
ATOM 637 C CA . GLN A 1 89 ? 2.634 -0.239 8.160 1.00 97.75 89 GLN A CA 1
ATOM 638 C C . GLN A 1 89 ? 3.677 -1.327 8.425 1.00 97.75 89 GLN A C 1
ATOM 640 O O . GLN A 1 89 ? 4.858 -1.049 8.624 1.00 97.75 89 GLN A O 1
ATOM 645 N N . GLN A 1 90 ? 3.250 -2.591 8.395 1.00 97.44 90 GLN A N 1
ATOM 646 C CA . GLN A 1 90 ? 4.180 -3.720 8.513 1.00 97.44 90 GLN A CA 1
ATOM 647 C C . GLN A 1 90 ? 5.047 -3.842 7.260 1.00 97.44 90 GLN A C 1
ATOM 649 O O . GLN A 1 90 ? 6.251 -4.086 7.345 1.00 97.44 90 GLN A O 1
ATOM 654 N N . SER A 1 91 ? 4.431 -3.667 6.090 1.00 96.88 91 SER A N 1
ATOM 655 C CA . SER A 1 91 ? 5.140 -3.554 4.822 1.00 96.88 91 SER A CA 1
ATOM 656 C C . SER A 1 91 ? 4.295 -2.839 3.773 1.00 96.88 91 SER A C 1
ATOM 658 O O . SER A 1 91 ? 3.068 -2.943 3.755 1.00 96.88 91 SER A O 1
ATOM 660 N N . VAL A 1 92 ? 4.972 -2.139 2.865 1.00 95.75 92 VAL A N 1
ATOM 661 C CA . VAL A 1 92 ? 4.382 -1.571 1.651 1.00 95.75 92 VAL A CA 1
ATOM 662 C C . VAL A 1 92 ? 5.248 -2.019 0.483 1.00 95.75 92 VAL A C 1
ATOM 664 O O . VAL A 1 92 ? 6.410 -1.630 0.376 1.00 95.75 92 VAL A O 1
ATOM 667 N N . GLY A 1 93 ? 4.702 -2.887 -0.364 1.00 92.00 93 GLY A N 1
ATOM 668 C CA . GLY A 1 93 ? 5.377 -3.429 -1.536 1.00 92.00 93 GLY A CA 1
ATOM 669 C C . GLY A 1 93 ? 4.507 -3.344 -2.783 1.00 92.00 93 GLY A C 1
ATOM 670 O O . GLY A 1 93 ? 3.305 -3.104 -2.716 1.00 92.00 93 GLY A O 1
ATOM 671 N N . PHE A 1 94 ? 5.117 -3.554 -3.942 1.00 90.31 94 PHE A N 1
ATOM 672 C CA . PHE A 1 94 ? 4.426 -3.560 -5.227 1.00 90.31 94 PHE A CA 1
ATOM 673 C C . PHE A 1 94 ? 5.094 -4.547 -6.182 1.00 90.31 94 PHE A C 1
ATOM 675 O O . PHE A 1 94 ? 6.298 -4.805 -6.104 1.00 90.31 94 PHE A O 1
ATOM 682 N N . ALA A 1 95 ? 4.312 -5.101 -7.106 1.00 84.88 95 ALA A N 1
ATOM 683 C CA . ALA A 1 95 ? 4.879 -5.846 -8.222 1.00 84.88 95 ALA A CA 1
ATOM 684 C C . ALA A 1 95 ? 5.541 -4.858 -9.194 1.00 84.88 95 ALA A C 1
ATOM 686 O O . ALA A 1 95 ? 4.896 -3.912 -9.635 1.00 84.88 95 ALA A O 1
ATOM 687 N N . ALA A 1 96 ? 6.813 -5.071 -9.536 1.00 79.06 96 ALA A N 1
ATOM 688 C CA . ALA A 1 96 ? 7.556 -4.222 -10.466 1.00 79.06 96 ALA A CA 1
ATOM 689 C C . ALA A 1 96 ? 8.355 -5.034 -11.483 1.00 79.06 96 ALA A C 1
ATOM 691 O O . ALA A 1 96 ? 8.699 -6.197 -11.267 1.00 79.06 96 ALA A O 1
ATOM 692 N N . PHE A 1 97 ? 8.682 -4.366 -12.585 1.00 77.75 97 PHE A N 1
ATOM 693 C CA . PHE A 1 97 ? 9.648 -4.827 -13.569 1.00 77.75 97 PHE A CA 1
ATOM 694 C C . PHE A 1 97 ? 10.888 -3.940 -13.468 1.00 77.75 97 PHE A C 1
ATOM 696 O O . PHE A 1 97 ? 10.763 -2.722 -13.360 1.00 77.75 97 PHE A O 1
ATOM 703 N N . SER A 1 98 ? 12.074 -4.543 -13.509 1.00 72.25 98 SER A N 1
ATOM 704 C CA . SER A 1 98 ? 13.338 -3.805 -13.597 1.00 72.25 98 SER A CA 1
ATOM 705 C C . SER A 1 98 ? 13.937 -3.933 -14.995 1.00 72.25 98 SER A C 1
ATOM 707 O O . SER A 1 98 ? 13.571 -4.831 -15.761 1.00 72.25 98 SER A O 1
ATOM 709 N N . TYR A 1 99 ? 14.871 -3.043 -15.325 1.00 73.00 99 TYR A N 1
ATOM 710 C CA . TYR A 1 99 ? 15.674 -3.176 -16.532 1.00 73.00 99 TYR A CA 1
ATOM 711 C C . TYR A 1 99 ? 16.646 -4.356 -16.399 1.00 73.00 99 TYR A C 1
ATOM 713 O O . TYR A 1 99 ? 17.098 -4.697 -15.306 1.00 73.00 99 TYR A O 1
ATOM 721 N N . ASN A 1 100 ? 16.962 -4.986 -17.532 1.00 81.19 100 ASN A N 1
ATOM 722 C CA . ASN A 1 100 ? 18.020 -5.986 -17.612 1.00 81.19 100 ASN A CA 1
ATOM 723 C C . ASN A 1 100 ? 19.283 -5.333 -18.181 1.00 81.19 100 ASN A C 1
ATOM 725 O O . ASN A 1 100 ? 19.381 -5.094 -19.390 1.00 81.19 100 ASN A O 1
ATOM 729 N N . ASP A 1 101 ? 20.239 -5.069 -17.297 1.00 82.25 101 ASP A N 1
ATOM 730 C CA . ASP A 1 101 ? 21.495 -4.382 -17.591 1.00 82.25 101 ASP A CA 1
ATOM 731 C C . ASP A 1 101 ? 22.526 -5.226 -18.348 1.00 82.25 101 ASP A C 1
ATOM 733 O O . ASP A 1 101 ? 23.538 -4.705 -18.804 1.00 82.25 101 ASP A O 1
ATOM 737 N N . SER A 1 102 ? 22.245 -6.515 -18.550 1.00 87.69 102 SER A N 1
ATOM 738 C CA . SER A 1 102 ? 23.107 -7.443 -19.292 1.00 87.69 102 SER A CA 1
ATOM 739 C C . SER A 1 102 ? 22.801 -7.525 -20.794 1.00 87.69 102 SER A C 1
ATOM 741 O O . SER A 1 102 ? 23.352 -8.373 -21.499 1.00 87.69 102 SER A O 1
ATOM 743 N N . THR A 1 103 ? 21.896 -6.685 -21.305 1.00 86.88 103 THR A N 1
ATOM 744 C CA . THR A 1 103 ? 21.448 -6.740 -22.705 1.00 86.88 103 THR A CA 1
ATOM 745 C C . THR A 1 103 ? 22.032 -5.599 -23.542 1.00 86.88 103 THR A C 1
ATOM 747 O O . THR A 1 103 ? 22.131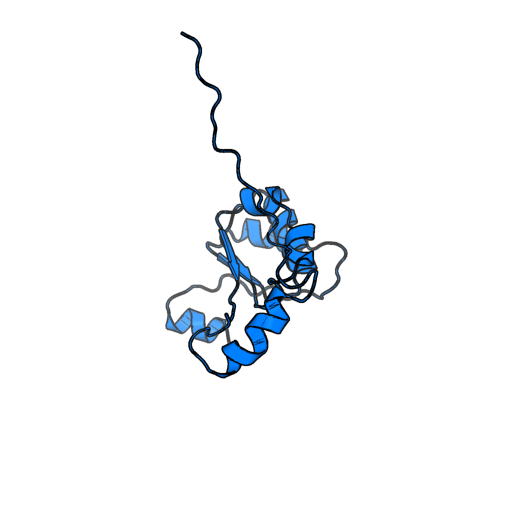 -4.483 -23.039 1.00 86.88 103 THR A O 1
ATOM 750 N N . P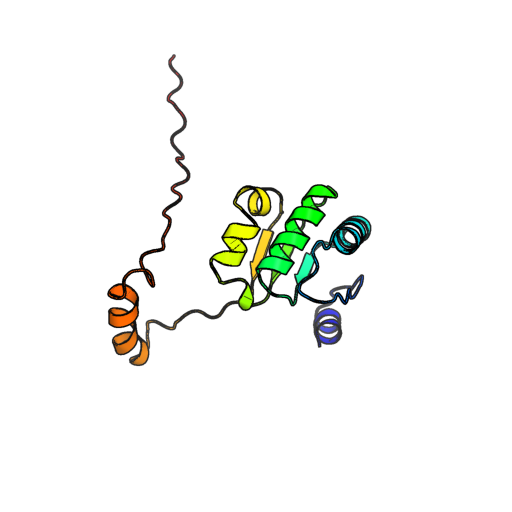RO A 1 104 ? 22.301 -5.799 -24.851 1.00 88.38 104 PRO A N 1
ATOM 751 C CA . PRO A 1 104 ? 22.730 -4.710 -25.740 1.00 88.38 104 PRO A CA 1
ATOM 752 C C . PRO A 1 104 ? 21.728 -3.549 -25.843 1.00 88.38 104 PRO A C 1
ATOM 754 O O . PRO A 1 104 ? 22.083 -2.448 -26.250 1.00 88.38 104 PRO A O 1
ATOM 757 N N . ALA A 1 105 ? 20.460 -3.781 -25.486 1.00 84.88 105 ALA A N 1
ATOM 758 C CA . ALA A 1 105 ? 19.478 -2.710 -25.375 1.00 84.88 105 ALA A CA 1
ATOM 759 C C . ALA A 1 105 ? 19.847 -1.734 -24.244 1.00 84.88 105 ALA A C 1
ATOM 761 O O . ALA A 1 105 ? 19.688 -0.525 -24.405 1.00 84.88 105 ALA A O 1
ATOM 762 N N . TRP A 1 106 ? 20.380 -2.232 -23.124 1.00 88.19 106 TRP A N 1
ATOM 763 C CA . TRP A 1 106 ? 20.809 -1.382 -22.017 1.00 88.19 106 TRP A CA 1
ATOM 764 C C . TRP A 1 106 ? 22.003 -0.499 -22.384 1.00 88.19 106 TRP A C 1
ATOM 766 O O . TRP A 1 106 ? 21.999 0.666 -22.005 1.00 88.19 106 TRP A O 1
ATOM 776 N N . ASP A 1 107 ? 22.944 -0.967 -23.211 1.00 87.94 107 ASP A N 1
ATOM 777 C CA . ASP A 1 107 ? 24.066 -0.138 -23.693 1.00 87.94 107 ASP A CA 1
ATOM 778 C C . ASP A 1 107 ? 23.591 1.145 -24.398 1.00 87.94 107 ASP A C 1
ATOM 780 O O . ASP A 1 107 ? 24.235 2.192 -24.318 1.00 87.94 107 ASP A O 1
ATOM 784 N N . PHE A 1 108 ? 22.435 1.079 -25.066 1.00 85.75 108 PHE A N 1
ATOM 785 C CA . PHE A 1 108 ? 21.798 2.235 -25.690 1.00 85.75 108 PHE A CA 1
ATOM 786 C C . PHE A 1 108 ? 21.046 3.115 -24.677 1.00 85.75 108 PHE A C 1
ATOM 788 O O . PHE A 1 108 ? 21.168 4.340 -24.717 1.00 85.75 108 PHE A O 1
ATOM 795 N N . TYR A 1 109 ? 20.262 2.517 -23.774 1.00 83.44 109 TYR A N 1
ATOM 796 C CA . TYR A 1 109 ? 19.403 3.266 -22.847 1.00 83.44 109 TYR A CA 1
ATOM 797 C C . TYR A 1 109 ? 20.139 3.830 -21.624 1.00 83.44 109 TYR A C 1
ATOM 799 O O . TYR A 1 109 ? 19.754 4.891 -21.139 1.00 83.44 109 TYR A O 1
ATOM 807 N N . ALA A 1 110 ? 21.206 3.188 -21.148 1.00 85.81 110 ALA A N 1
ATOM 808 C CA . ALA A 1 110 ? 21.969 3.603 -19.972 1.00 85.81 110 ALA A CA 1
ATOM 809 C C . ALA A 1 110 ? 22.475 5.058 -20.042 1.00 85.81 110 ALA A C 1
ATOM 811 O O . ALA A 1 110 ? 22.203 5.817 -19.112 1.00 85.81 110 ALA A O 1
ATOM 812 N N . PRO A 1 111 ? 23.144 5.522 -21.122 1.00 84.69 111 PRO A N 1
ATOM 813 C CA . PRO A 1 111 ? 23.580 6.914 -21.191 1.00 84.69 111 PRO A CA 1
ATOM 814 C C . PRO A 1 111 ? 22.409 7.897 -21.285 1.00 84.69 111 PRO A C 1
ATOM 816 O O . PRO A 1 111 ? 22.550 9.026 -20.824 1.00 84.69 111 PRO A O 1
ATOM 819 N N . LEU A 1 112 ? 21.259 7.502 -21.845 1.00 83.50 112 LEU A N 1
ATOM 820 C CA . LEU A 1 112 ? 20.054 8.339 -21.841 1.00 83.50 112 LEU A CA 1
ATOM 821 C C . LEU A 1 112 ? 19.467 8.431 -20.430 1.00 83.50 112 LEU A C 1
ATOM 823 O O . LEU A 1 112 ? 19.072 9.511 -20.008 1.00 83.50 112 LEU A O 1
ATOM 827 N N . TRP A 1 113 ? 19.463 7.324 -19.686 1.00 75.44 113 TRP A N 1
ATOM 828 C CA . TRP A 1 113 ? 18.999 7.268 -18.303 1.00 75.44 113 TRP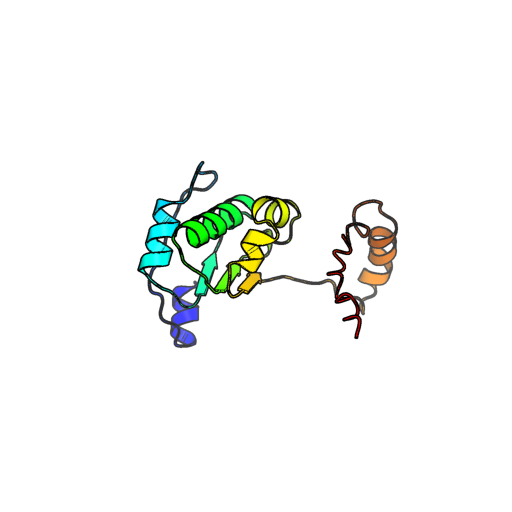 A CA 1
ATOM 829 C C . TRP A 1 113 ? 19.862 8.136 -17.379 1.00 75.44 113 TRP A C 1
ATOM 831 O O . TRP A 1 113 ? 19.342 8.999 -16.677 1.00 75.44 113 TRP A O 1
ATOM 841 N N . THR A 1 114 ? 21.184 7.947 -17.406 1.00 79.38 114 THR A N 1
ATOM 842 C CA . THR A 1 114 ? 22.120 8.644 -16.510 1.00 79.38 114 THR A CA 1
ATOM 843 C C . THR A 1 114 ? 22.284 10.122 -16.852 1.00 79.38 114 THR A C 1
ATOM 845 O O . THR A 1 114 ? 22.412 10.939 -15.949 1.00 79.38 114 THR A O 1
ATOM 848 N N . ASN A 1 115 ? 22.294 10.484 -18.140 1.00 79.50 115 ASN A N 1
ATOM 849 C CA . ASN A 1 115 ? 22.589 11.860 -18.552 1.00 79.50 115 ASN A CA 1
ATOM 850 C C . ASN A 1 115 ? 21.341 12.728 -18.751 1.00 79.50 115 ASN A C 1
ATOM 852 O O . ASN A 1 115 ? 21.488 13.891 -19.124 1.00 79.50 115 ASN A O 1
ATOM 856 N N . THR A 1 116 ? 20.132 12.194 -18.540 1.00 71.19 116 THR A N 1
ATOM 857 C CA . THR A 1 116 ? 18.906 13.003 -18.535 1.00 71.19 116 THR A CA 1
ATOM 858 C C . THR A 1 116 ? 18.695 13.573 -17.131 1.00 71.19 116 THR A C 1
ATOM 860 O O . THR A 1 116 ? 18.378 12.811 -16.210 1.00 71.19 116 THR A O 1
ATOM 863 N N . PRO A 1 117 ? 18.835 14.901 -16.944 1.00 64.81 117 PRO A N 1
ATOM 864 C CA . PRO A 1 117 ? 18.597 15.534 -15.653 1.00 64.81 117 PRO A CA 1
ATOM 865 C C . PRO A 1 117 ? 17.182 15.217 -15.156 1.00 64.81 117 PRO A C 1
ATOM 867 O O . PRO A 1 117 ? 16.212 15.383 -15.895 1.00 64.81 117 PRO A O 1
ATOM 870 N N . GLY A 1 118 ? 17.071 14.748 -13.913 1.00 58.41 118 GLY A N 1
ATOM 871 C CA . GLY A 1 118 ? 15.795 14.409 -13.272 1.00 58.41 118 GLY A CA 1
ATOM 872 C C . GLY A 1 118 ? 15.254 12.997 -13.532 1.00 58.41 118 GLY A C 1
ATOM 873 O O . GLY A 1 118 ? 14.285 12.623 -12.882 1.00 58.41 118 GLY A O 1
ATOM 874 N N . TYR A 1 119 ? 15.867 12.198 -14.416 1.00 55.25 119 TYR A N 1
ATOM 875 C CA . TYR A 1 119 ? 15.432 10.813 -14.676 1.00 55.25 119 TYR A CA 1
ATOM 876 C C . TYR A 1 119 ? 16.222 9.779 -13.848 1.00 55.25 119 TYR A C 1
ATOM 878 O O . TYR A 1 119 ? 15.648 8.806 -13.371 1.00 55.25 119 TYR A O 1
ATOM 886 N N . GLY A 1 120 ? 17.522 10.021 -13.620 1.00 50.50 120 GLY A N 1
ATOM 887 C CA . GLY A 1 120 ? 18.390 9.200 -12.756 1.00 50.50 120 GLY A CA 1
ATOM 888 C C . GLY A 1 120 ? 18.875 9.885 -11.467 1.00 50.50 120 GLY A C 1
ATOM 889 O O . GLY A 1 120 ? 19.496 9.232 -10.634 1.00 50.50 120 GLY A O 1
ATOM 890 N N . ASP A 1 121 ? 18.595 11.182 -11.301 1.00 51.53 121 ASP A N 1
ATOM 891 C CA . ASP A 1 121 ? 19.110 12.030 -10.208 1.00 51.53 121 ASP A CA 1
ATOM 892 C C . ASP A 1 121 ? 18.200 12.087 -8.967 1.00 51.53 121 ASP A C 1
ATOM 894 O O . ASP A 1 121 ? 18.577 12.650 -7.940 1.00 51.53 121 ASP A O 1
ATOM 898 N N . THR A 1 122 ? 17.010 11.486 -9.008 1.00 46.03 122 THR A N 1
ATOM 899 C CA . THR A 1 122 ? 16.106 11.401 -7.848 1.00 46.03 122 THR A CA 1
ATOM 900 C C . THR A 1 122 ? 16.423 10.200 -6.958 1.00 46.03 122 THR A C 1
ATOM 902 O O . THR A 1 122 ? 15.540 9.594 -6.360 1.00 46.03 122 THR A O 1
ATOM 905 N N . THR A 1 123 ? 17.705 9.877 -6.769 1.00 41.12 123 THR A N 1
ATOM 906 C CA . THR A 1 123 ? 18.109 9.287 -5.492 1.00 41.12 123 THR A CA 1
ATOM 907 C C . THR A 1 123 ? 18.130 10.415 -4.470 1.00 41.12 123 THR A C 1
ATOM 909 O O . THR A 1 123 ? 19.197 10.937 -4.131 1.00 41.12 123 THR A O 1
ATOM 912 N N . GLU A 1 124 ? 16.954 10.802 -3.964 1.00 35.78 124 GLU A N 1
ATOM 913 C CA . GLU A 1 124 ? 16.898 11.397 -2.635 1.00 35.78 124 GLU A CA 1
ATOM 914 C C . GLU A 1 124 ? 17.537 10.385 -1.695 1.00 35.78 124 GLU A C 1
ATOM 916 O O . GLU A 1 124 ? 16.955 9.397 -1.252 1.00 35.78 124 GLU A O 1
ATOM 921 N N . THR A 1 125 ? 18.816 10.617 -1.455 1.00 35.47 125 THR A N 1
ATOM 922 C CA . THR A 1 125 ? 19.606 9.938 -0.460 1.00 35.47 125 THR A CA 1
ATOM 923 C C . THR A 1 125 ? 19.076 10.433 0.880 1.00 35.47 125 THR A C 1
ATOM 925 O O . THR A 1 125 ? 19.702 11.260 1.538 1.00 35.47 125 THR A O 1
ATOM 928 N N . HIS A 1 126 ? 17.911 9.933 1.297 1.00 34.09 126 HIS A N 1
ATOM 929 C CA . HIS A 1 126 ? 17.516 9.903 2.695 1.00 34.09 126 HIS A CA 1
ATOM 930 C C . HIS A 1 126 ? 18.470 8.925 3.389 1.00 34.09 126 HIS A C 1
ATOM 932 O O . HIS A 1 126 ? 18.152 7.778 3.695 1.00 34.09 126 HIS A O 1
ATOM 938 N N . ARG A 1 127 ? 19.710 9.381 3.602 1.00 30.66 127 ARG A N 1
ATOM 939 C CA . ARG A 1 127 ? 20.591 8.821 4.618 1.00 30.66 127 ARG A CA 1
ATOM 940 C C . ARG A 1 127 ? 19.837 8.975 5.928 1.00 30.66 127 ARG A C 1
ATOM 942 O O . ARG A 1 127 ? 19.821 10.057 6.510 1.00 30.66 127 ARG A O 1
ATOM 949 N N . ILE A 1 128 ? 19.227 7.889 6.390 1.00 33.25 128 ILE A N 1
ATOM 950 C CA . ILE A 1 128 ? 18.953 7.714 7.809 1.00 33.25 128 ILE A CA 1
ATOM 951 C C . ILE A 1 128 ? 20.304 7.916 8.492 1.00 33.25 128 ILE A C 1
ATOM 953 O O . ILE A 1 128 ? 21.246 7.149 8.290 1.00 33.25 128 ILE A O 1
ATOM 957 N N . ASN A 1 129 ? 20.435 9.023 9.211 1.00 31.27 129 ASN A N 1
ATOM 958 C CA . ASN A 1 129 ? 21.646 9.359 9.929 1.00 31.27 129 ASN A CA 1
ATOM 959 C C . ASN A 1 129 ? 21.758 8.397 11.123 1.00 31.27 129 ASN A C 1
ATOM 961 O O . ASN A 1 129 ? 21.216 8.663 12.189 1.00 31.27 129 ASN A O 1
ATOM 965 N N . THR A 1 130 ? 22.408 7.243 10.946 1.00 39.28 130 THR A N 1
ATOM 966 C CA . THR A 1 130 ? 22.569 6.225 12.002 1.00 39.28 130 THR A CA 1
ATOM 967 C C . THR A 1 130 ? 23.673 6.559 13.007 1.00 39.28 130 THR A C 1
ATOM 969 O O . THR A 1 130 ? 24.116 5.687 13.752 1.00 39.28 130 THR A O 1
ATOM 972 N N . THR A 1 131 ? 24.155 7.801 13.068 1.00 35.03 131 THR A N 1
ATOM 973 C CA . THR A 1 131 ? 25.068 8.204 14.140 1.00 35.03 131 THR A CA 1
ATOM 974 C C . THR A 1 131 ? 24.265 8.551 15.386 1.00 35.03 131 THR A C 1
ATOM 976 O O . THR A 1 131 ? 23.787 9.675 15.538 1.00 35.03 131 THR A O 1
ATOM 979 N N . SER A 1 132 ? 24.135 7.588 16.299 1.00 40.81 132 SER A N 1
ATOM 980 C CA . SER A 1 132 ? 23.839 7.890 17.701 1.00 40.81 132 SER A CA 1
ATOM 981 C C . SER A 1 132 ? 24.879 8.888 18.241 1.00 40.81 132 SER A C 1
ATOM 983 O O . SER A 1 132 ? 26.066 8.739 17.935 1.00 40.81 132 SER A O 1
ATOM 985 N N . PRO A 1 133 ? 24.487 9.899 19.038 1.00 39.34 133 PRO A N 1
ATOM 986 C CA . PRO A 1 133 ? 25.455 10.768 19.696 1.00 39.34 133 PRO A CA 1
ATOM 987 C C . PRO A 1 133 ? 26.303 9.947 20.685 1.00 39.34 133 PRO A C 1
ATOM 989 O O . PRO A 1 133 ? 25.771 9.042 21.337 1.00 39.34 133 PRO A O 1
ATOM 992 N N . PRO A 1 134 ? 27.614 10.225 20.817 1.00 38.53 134 PRO A N 1
ATOM 993 C CA . PRO A 1 134 ? 28.444 9.538 21.796 1.00 38.53 134 PRO A CA 1
ATOM 994 C C . PRO A 1 134 ? 27.930 9.850 23.206 1.00 38.53 134 PRO A C 1
ATOM 996 O O . PRO A 1 134 ? 27.805 11.015 23.583 1.00 38.53 134 PRO A O 1
ATOM 999 N N . MET A 1 135 ? 27.636 8.805 23.985 1.00 40.81 135 MET A N 1
ATOM 1000 C CA . MET A 1 135 ? 27.404 8.944 25.421 1.00 40.81 135 MET A CA 1
ATOM 1001 C C . MET A 1 135 ? 28.696 9.445 26.065 1.00 40.81 135 MET A C 1
ATOM 1003 O O . MET A 1 135 ? 29.712 8.751 26.060 1.00 40.81 135 MET A O 1
ATOM 1007 N N . THR A 1 136 ? 28.664 10.664 26.596 1.00 52.91 136 THR A N 1
ATOM 1008 C CA . THR A 1 136 ? 29.722 11.182 27.461 1.00 52.91 136 THR A CA 1
ATOM 1009 C C . THR A 1 136 ? 29.672 10.436 28.790 1.00 52.91 136 THR A C 1
ATOM 1011 O O . THR A 1 136 ? 28.625 10.416 29.439 1.00 52.91 136 THR A O 1
ATOM 1014 N N . SER A 1 137 ? 30.793 9.814 29.152 1.00 55.12 137 SER A N 1
ATOM 1015 C CA . SER A 1 137 ? 31.073 9.250 30.478 1.00 55.12 137 SER A CA 1
ATOM 1016 C C . SER A 1 137 ? 31.139 10.319 31.559 1.00 55.12 137 SER A C 1
ATOM 1018 O O . SER A 1 137 ? 31.736 11.377 31.246 1.00 55.12 137 SER A O 1
#

Sequence (137 aa):
MLRLAAGAVGIEVLERIDVPAEQPSYRAEAEKIADLAPDVVIVQAGGVESATLINETAEAGASLNWIGETGWVIPEFMAALGADGVATQQSVGFAAFSYNDSTPAWDFYAPLWTNTPGYGDTTETHRINTTSPPMTS

Radius of gyration: 19.05 Å; chains: 1; bounding box: 46×38×56 Å

Foldseek 3Di:
DVVVVCVVVVHDDLDDDDDDPPDPADLVVLLVCLVSQDQEDEDEYALLRVLRSLVSNVVSVDAHHYEYEQNNPDVNNCVNNDPVSCVSHPHHYYDHDDDDCPDPVVVVCVCVQVVPPPNNPPPPPPPPPPDDDDDDD

pLDDT: mean 83.03, std 18.86, range [30.66, 98.19]

Secondary structure (DSSP, 8-state):
-HHHHHHHHT----------SS-S--HHHHHHHHHH--SEEE--S-HHHHHHHHHHHHHTT---EEEE-GGG-SHHHHHHHHHHHHHTSSEEEE------TTSHHHHHHHHHHHHSTTTS-----------PPP---